Protein AF-A0A3D2MQN9-F1 (afdb_monomer)

Foldseek 3Di:
DVPPVVQLVVVVCVVDPPDPDDPPDDPVVVVPDAPVNVVVSQVSCCVVVVDHQDVVNDPNPD

Sequence (62 aa):
MEDSRTKIRAFIAKFFQNINLQDDEDIFALGFINSLFAMQLVLFVESEFALIVDNEDLDIDN

Mean predicted aligned error: 6.14 Å

Secondary structure (DSSP, 8-state):
--HHHHHHHHHHHHHSTT----TT--TTTTT---HHHHHHHHHHHHHHHT----GGG-----

Nearest PDB structures (foldseek):
  2n5h-assembly1_A  TM=7.667E-01  e=8.260E-02  Pseudomonas protegens Pf-5
  8jf2-assembly1_G  TM=7.057E-01  e=2.324E-01  Streptococcus thermophilus LMG 18311
  4h2t-assembly1_D  TM=7.223E-01  e=2.169E-01  Bradyrhizobium diazoefficiens USDA 110
  8esw-assembly1_AB  TM=6.986E-01  e=1.303E+00  Drosophila melanogaster

pLDDT: mean 79.63, std 9.54, range [52.53, 92.06]

Radius of gyration: 11.82 Å; Cα contacts (8 Å, |Δi|>4): 19; chains: 1; bounding box: 25×25×30 Å

Solvent-accessible surface area (backbone atoms only — not comparable to full-atom values): 4115 Å² total; per-residue (Å²): 129,72,59,63,62,52,53,52,51,57,53,52,48,72,77,40,83,90,64,85,82,56,98,85,60,60,61,59,80,67,68,81,47,50,77,69,52,52,53,52,51,49,55,47,50,24,67,75,69,75,48,82,83,52,74,91,77,52,84,77,80,128

Structure (mmCIF, N/CA/C/O backbone):
data_AF-A0A3D2MQN9-F1
#
_entry.id   AF-A0A3D2MQN9-F1
#
loop_
_atom_site.group_PDB
_atom_site.id
_atom_site.type_symbol
_atom_site.label_atom_id
_atom_site.label_alt_id
_atom_site.label_comp_id
_atom_site.label_asym_id
_atom_site.label_entity_id
_atom_site.label_seq_id
_atom_site.pdbx_PDB_ins_code
_atom_site.Cartn_x
_atom_site.Cartn_y
_atom_site.Cartn_z
_atom_site.occupancy
_atom_site.B_iso_or_equiv
_atom_site.auth_seq_id
_atom_site.auth_comp_id
_atom_site.auth_asym_id
_atom_site.auth_atom_id
_atom_site.pdbx_PDB_model_num
ATOM 1 N N . MET A 1 1 ? 6.344 -15.061 -6.997 1.00 52.53 1 MET A N 1
ATOM 2 C CA . MET A 1 1 ? 4.955 -14.614 -6.742 1.00 52.53 1 MET A CA 1
ATOM 3 C C . MET A 1 1 ? 4.670 -14.384 -5.250 1.00 52.53 1 MET A C 1
ATOM 5 O O . MET A 1 1 ? 3.740 -13.657 -4.948 1.00 52.53 1 MET A O 1
ATOM 9 N N . GLU A 1 2 ? 5.492 -14.892 -4.321 1.00 57.62 2 GLU A N 1
ATOM 10 C CA . GLU A 1 2 ? 5.361 -14.665 -2.860 1.00 57.62 2 GLU A CA 1
ATOM 11 C C . GLU A 1 2 ? 5.935 -13.312 -2.363 1.00 57.62 2 GLU A C 1
ATOM 13 O O . GLU A 1 2 ? 5.655 -12.856 -1.254 1.00 57.62 2 GLU A O 1
ATOM 18 N N . ASP A 1 3 ? 6.719 -12.640 -3.210 1.00 78.56 3 ASP A N 1
ATOM 19 C CA . ASP A 1 3 ? 7.514 -11.460 -2.848 1.00 78.56 3 ASP A CA 1
ATOM 20 C C . ASP A 1 3 ? 6.667 -10.181 -2.705 1.00 78.56 3 ASP A C 1
ATOM 22 O O . ASP A 1 3 ? 6.783 -9.449 -1.722 1.00 78.56 3 ASP A O 1
ATOM 26 N N . SER A 1 4 ? 5.742 -9.939 -3.643 1.00 83.38 4 SER A N 1
ATOM 27 C CA . SER A 1 4 ? 4.959 -8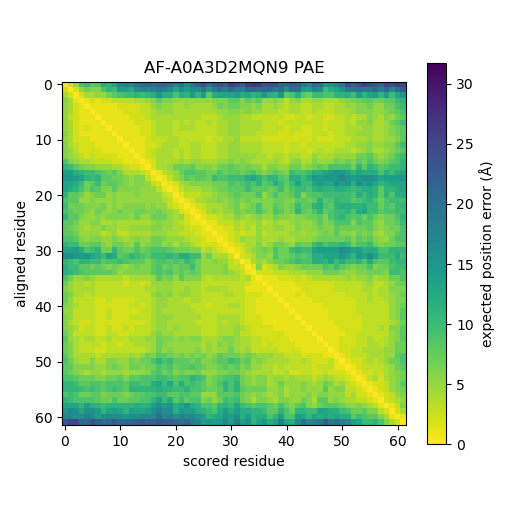.696 -3.684 1.00 83.38 4 SER A CA 1
ATOM 28 C C . SER A 1 4 ? 4.034 -8.542 -2.480 1.00 83.38 4 SER A C 1
ATOM 30 O O . SER A 1 4 ? 3.991 -7.489 -1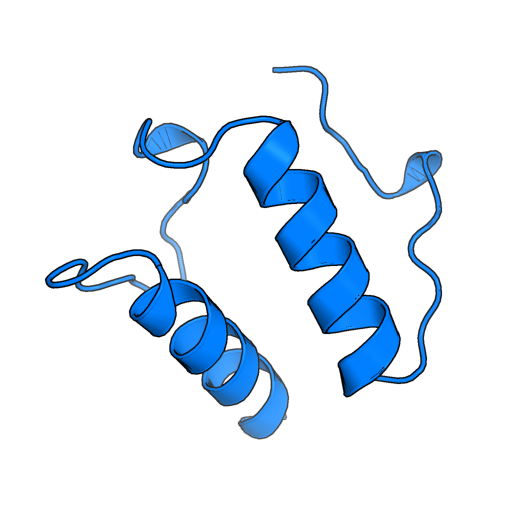.849 1.00 83.38 4 SER A O 1
ATOM 32 N N . ARG A 1 5 ? 3.334 -9.622 -2.115 1.00 82.62 5 ARG A N 1
ATOM 33 C CA . ARG A 1 5 ? 2.412 -9.657 -0.972 1.00 82.62 5 ARG A CA 1
ATOM 34 C C . ARG A 1 5 ? 3.149 -9.409 0.345 1.00 82.62 5 ARG A C 1
ATOM 36 O O . ARG A 1 5 ? 2.677 -8.648 1.184 1.00 82.62 5 ARG A O 1
ATOM 43 N N . THR A 1 6 ? 4.341 -9.988 0.492 1.00 86.38 6 THR A N 1
ATOM 44 C CA . THR A 1 6 ? 5.205 -9.782 1.662 1.00 86.38 6 THR A CA 1
ATOM 45 C C . THR A 1 6 ? 5.666 -8.328 1.769 1.00 86.38 6 THR A C 1
ATOM 47 O O . THR A 1 6 ? 5.578 -7.736 2.844 1.00 86.38 6 THR A O 1
ATOM 50 N N . LYS A 1 7 ? 6.092 -7.722 0.654 1.00 87.69 7 LYS A N 1
ATOM 51 C CA . LYS A 1 7 ? 6.512 -6.313 0.596 1.00 87.69 7 LYS A CA 1
ATOM 52 C C . LYS A 1 7 ? 5.379 -5.345 0.931 1.00 87.69 7 LYS A C 1
ATOM 54 O O . LYS A 1 7 ? 5.574 -4.444 1.743 1.00 87.69 7 LYS A O 1
ATOM 59 N N . ILE A 1 8 ? 4.190 -5.570 0.372 1.00 86.81 8 ILE A N 1
ATOM 60 C CA . ILE A 1 8 ? 2.999 -4.755 0.645 1.00 86.81 8 ILE A CA 1
ATOM 61 C C . ILE A 1 8 ? 2.584 -4.883 2.117 1.00 86.81 8 ILE A C 1
ATOM 63 O O . ILE A 1 8 ? 2.410 -3.867 2.787 1.00 86.81 8 ILE A O 1
ATOM 67 N N . ARG A 1 9 ? 2.526 -6.103 2.676 1.00 84.94 9 ARG A N 1
ATOM 68 C CA . ARG A 1 9 ? 2.243 -6.302 4.113 1.00 84.94 9 ARG A CA 1
ATOM 69 C C . ARG A 1 9 ? 3.275 -5.612 5.000 1.00 84.94 9 ARG A C 1
ATOM 71 O O . ARG A 1 9 ? 2.900 -4.968 5.973 1.00 84.94 9 ARG A O 1
ATOM 78 N N . ALA A 1 10 ? 4.561 -5.704 4.661 1.00 86.62 10 ALA A N 1
ATOM 79 C CA . ALA A 1 10 ? 5.625 -5.043 5.411 1.00 86.62 10 ALA A CA 1
ATOM 80 C C . ALA A 1 10 ? 5.515 -3.511 5.358 1.00 86.62 10 ALA A C 1
ATOM 82 O O . ALA A 1 10 ? 5.812 -2.851 6.351 1.00 86.62 10 ALA A O 1
ATOM 83 N N . PHE A 1 11 ? 5.087 -2.936 4.230 1.00 87.75 11 PHE A N 1
ATOM 84 C CA . PHE A 1 11 ? 4.795 -1.508 4.126 1.00 87.75 11 PHE A CA 1
ATOM 85 C C . PHE A 1 11 ? 3.621 -1.123 5.028 1.00 87.75 11 PHE A C 1
ATOM 87 O O . PHE A 1 11 ? 3.784 -0.262 5.886 1.00 87.75 11 PHE A O 1
ATOM 94 N N . ILE A 1 12 ? 2.485 -1.814 4.914 1.00 84.25 12 ILE A N 1
ATOM 95 C CA . ILE A 1 12 ? 1.275 -1.545 5.707 1.00 84.25 12 ILE A CA 1
ATOM 96 C C . ILE A 1 12 ? 1.559 -1.682 7.216 1.00 84.25 12 ILE A C 1
ATOM 98 O O . ILE A 1 12 ? 1.194 -0.805 7.999 1.00 84.25 12 ILE A O 1
ATOM 102 N N . ALA A 1 13 ? 2.303 -2.711 7.631 1.00 84.00 13 ALA A N 1
ATOM 103 C CA . ALA A 1 13 ? 2.679 -2.940 9.029 1.00 84.00 13 ALA A CA 1
ATOM 104 C C . ALA A 1 13 ? 3.556 -1.826 9.637 1.00 84.00 13 ALA A C 1
ATOM 106 O O . ALA A 1 13 ? 3.601 -1.683 10.859 1.00 84.00 13 ALA A O 1
ATOM 107 N N . LYS A 1 14 ? 4.246 -1.011 8.820 1.00 84.19 14 LYS A N 1
ATOM 108 C CA . LYS A 1 14 ? 4.979 0.172 9.317 1.00 84.19 14 LYS A CA 1
ATOM 109 C C . LYS A 1 14 ? 4.039 1.287 9.773 1.00 84.19 14 LYS A C 1
ATOM 111 O O . LYS A 1 14 ? 4.415 2.056 10.653 1.00 84.19 14 LYS A O 1
ATOM 116 N N . PHE A 1 15 ? 2.853 1.381 9.174 1.00 80.56 15 PHE A N 1
ATOM 117 C CA . PHE A 1 15 ? 1.859 2.404 9.500 1.00 80.56 15 PHE A CA 1
ATOM 118 C C . PHE A 1 15 ? 0.880 1.931 10.571 1.00 80.56 15 PHE A C 1
ATOM 120 O O . PHE A 1 15 ? 0.481 2.721 11.424 1.00 80.56 15 PHE A O 1
ATOM 127 N N . PHE A 1 16 ? 0.545 0.640 10.573 1.00 77.06 16 PHE A N 1
ATOM 128 C CA . PHE A 1 16 ? -0.384 0.059 11.533 1.00 77.06 16 PHE A CA 1
ATOM 129 C C . PHE A 1 16 ? 0.328 -0.911 12.470 1.00 77.06 16 PHE A C 1
ATOM 131 O O . PHE A 1 16 ? 0.563 -2.075 12.148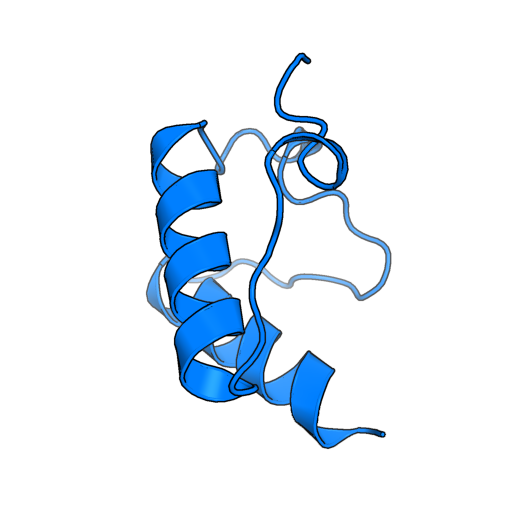 1.00 77.06 16 PHE A O 1
ATOM 138 N N . GLN A 1 17 ? 0.652 -0.433 13.669 1.00 69.00 17 GLN A N 1
ATOM 139 C CA . GLN A 1 17 ? 1.147 -1.298 14.734 1.00 69.00 17 GLN A CA 1
ATOM 140 C C . GLN A 1 17 ? -0.017 -2.150 15.268 1.00 69.00 17 GLN A C 1
ATOM 142 O O . GLN A 1 17 ? -1.049 -1.606 15.652 1.00 69.00 17 GLN A O 1
ATOM 147 N N . ASN A 1 18 ? 0.163 -3.475 15.316 1.00 65.81 18 ASN A N 1
ATOM 148 C CA . ASN A 1 18 ? -0.795 -4.480 15.819 1.00 65.81 18 ASN A CA 1
ATOM 149 C C . ASN A 1 18 ? -2.000 -4.842 14.927 1.00 65.81 18 ASN A C 1
ATOM 151 O O . ASN A 1 18 ? -2.944 -5.450 15.432 1.00 65.81 18 ASN A O 1
ATOM 155 N N . ILE A 1 19 ? -1.981 -4.554 13.622 1.00 69.19 19 ILE A N 1
ATOM 156 C CA . ILE A 1 19 ? -2.994 -5.113 12.709 1.00 69.19 19 ILE A CA 1
ATOM 157 C C . ILE A 1 19 ? -2.501 -6.450 12.153 1.00 69.19 19 ILE A C 1
ATOM 159 O O . ILE A 1 19 ? -1.452 -6.522 11.513 1.00 69.19 19 ILE A O 1
ATOM 163 N N . ASN A 1 20 ? -3.262 -7.519 12.396 1.00 70.25 20 ASN A N 1
ATOM 164 C CA . ASN A 1 20 ? -2.978 -8.840 11.841 1.00 70.25 20 ASN A CA 1
ATOM 165 C C . ASN A 1 20 ? -3.659 -9.008 10.477 1.00 70.25 20 ASN A C 1
ATOM 167 O O . ASN A 1 20 ? -4.584 -9.808 10.347 1.00 70.25 20 ASN A O 1
ATOM 171 N N . LEU A 1 21 ? -3.180 -8.237 9.495 1.00 74.31 21 LEU A N 1
ATOM 172 C CA . LEU A 1 21 ? -3.765 -8.152 8.158 1.00 74.31 21 LEU A CA 1
ATOM 173 C C . LEU A 1 21 ? -3.831 -9.540 7.504 1.00 74.31 21 LEU A C 1
ATOM 175 O O . LEU A 1 21 ? -2.774 -10.161 7.282 1.00 74.31 21 LEU A O 1
ATOM 179 N N . GLN A 1 22 ? -5.049 -10.011 7.236 1.00 77.44 22 GLN A N 1
ATOM 180 C CA . GLN A 1 22 ? -5.300 -11.226 6.461 1.00 77.44 22 GLN A CA 1
ATOM 181 C C . GLN A 1 22 ?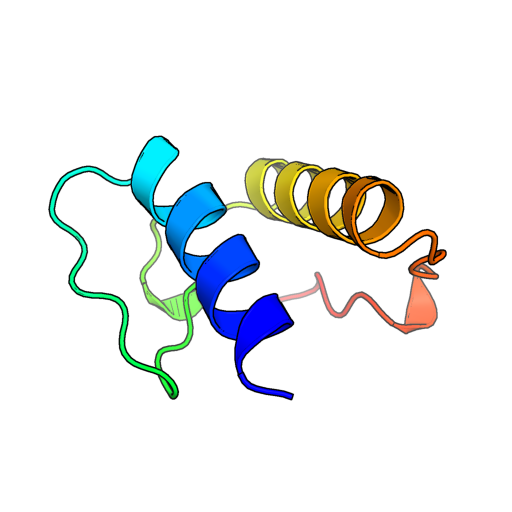 -5.200 -10.951 4.957 1.00 77.44 22 GLN A C 1
ATOM 183 O O . GLN A 1 22 ? -5.205 -9.810 4.499 1.00 77.44 22 GLN A O 1
ATOM 188 N N . ASP A 1 23 ? -5.062 -12.019 4.179 1.00 74.44 23 ASP A N 1
ATOM 189 C CA . ASP A 1 23 ? -4.858 -11.943 2.732 1.00 74.44 23 ASP A CA 1
ATOM 190 C C . ASP A 1 23 ? -6.096 -11.502 1.943 1.00 74.44 23 ASP A C 1
ATOM 192 O O . ASP A 1 23 ? -5.960 -11.074 0.794 1.00 74.44 23 ASP A O 1
ATOM 196 N N . ASP A 1 24 ? -7.261 -11.639 2.565 1.00 79.44 24 ASP A N 1
ATOM 197 C CA . ASP A 1 24 ? -8.612 -11.364 2.088 1.00 79.44 24 ASP A CA 1
ATOM 198 C C . ASP A 1 24 ? -9.287 -10.213 2.858 1.00 79.44 24 ASP A C 1
ATOM 200 O O . ASP A 1 24 ? -10.471 -9.945 2.658 1.00 79.44 24 ASP A O 1
ATOM 204 N N . GLU A 1 25 ? -8.547 -9.519 3.729 1.00 80.06 25 GLU A N 1
ATOM 205 C CA . GLU A 1 25 ? -9.069 -8.364 4.456 1.00 80.06 25 GLU A CA 1
ATOM 206 C C . GLU A 1 25 ? -9.141 -7.117 3.571 1.00 80.06 25 GLU A C 1
ATOM 208 O O . GLU A 1 25 ? -8.164 -6.710 2.938 1.00 80.06 25 GLU A O 1
ATOM 213 N N . ASP A 1 26 ? -10.297 -6.458 3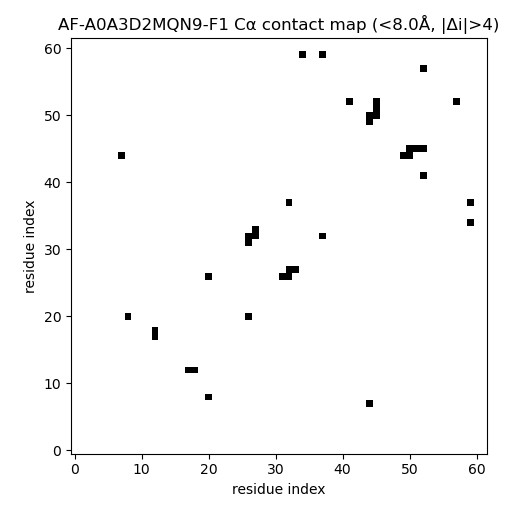.607 1.00 79.00 26 ASP A N 1
ATOM 214 C CA . ASP A 1 26 ? -10.477 -5.138 3.020 1.00 79.00 26 ASP A CA 1
ATOM 215 C C . ASP A 1 26 ? -9.951 -4.064 3.978 1.00 79.00 26 ASP A C 1
ATOM 217 O O . ASP A 1 26 ? -10.607 -3.655 4.938 1.00 79.00 26 ASP A O 1
ATOM 221 N N . ILE A 1 27 ? -8.742 -3.590 3.694 1.00 77.56 27 ILE A N 1
ATOM 222 C CA . ILE A 1 27 ? -8.061 -2.576 4.496 1.00 77.56 27 ILE A CA 1
ATOM 223 C C . ILE A 1 27 ? -8.796 -1.229 4.520 1.00 77.56 27 ILE A C 1
ATOM 225 O O . ILE A 1 27 ? -8.673 -0.495 5.502 1.00 77.56 27 ILE A O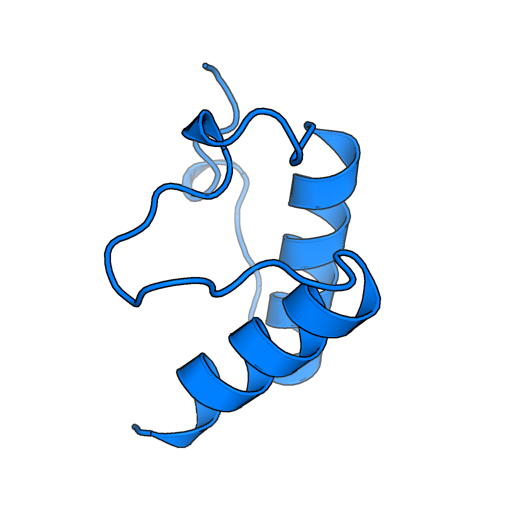 1
ATOM 229 N N . PHE A 1 28 ? -9.575 -0.908 3.482 1.00 76.62 28 PHE A N 1
ATOM 230 C CA . PHE A 1 28 ? -10.382 0.310 3.428 1.00 76.62 28 PHE A CA 1
ATOM 231 C C . PHE A 1 28 ? -11.595 0.187 4.350 1.00 76.62 28 PHE A C 1
ATOM 233 O O . PHE A 1 28 ? -11.863 1.095 5.141 1.00 76.62 28 PHE A O 1
ATOM 240 N N . ALA A 1 29 ? -12.248 -0.978 4.351 1.00 76.12 29 ALA A N 1
ATOM 241 C CA . ALA A 1 29 ? -13.362 -1.275 5.251 1.00 76.12 29 ALA A CA 1
ATOM 242 C C . ALA A 1 29 ? -12.958 -1.320 6.735 1.00 76.12 29 ALA A C 1
ATOM 244 O O . ALA A 1 29 ? -13.791 -1.066 7.607 1.00 76.12 29 ALA A O 1
ATOM 245 N N . LEU A 1 30 ? -11.683 -1.584 7.048 1.00 73.88 30 LEU A N 1
ATOM 246 C CA . LEU A 1 30 ? -11.181 -1.527 8.427 1.00 73.88 30 LEU A CA 1
ATOM 247 C C . LEU A 1 30 ? -11.208 -0.105 9.025 1.00 73.88 30 LEU A C 1
ATOM 249 O O . LEU A 1 30 ? -10.999 0.055 10.227 1.00 73.88 30 LEU A O 1
ATOM 253 N N . GLY A 1 31 ? -11.452 0.937 8.221 1.00 69.06 31 GLY A N 1
ATOM 254 C CA . GLY A 1 31 ? -11.612 2.319 8.690 1.00 69.06 31 GLY A CA 1
ATOM 255 C C . GLY A 1 31 ? -10.313 2.993 9.147 1.00 69.06 31 GLY A C 1
ATOM 256 O O . GLY A 1 31 ? -10.333 4.139 9.596 1.00 69.06 31 GLY A O 1
ATOM 257 N N . PHE A 1 32 ? -9.175 2.303 9.027 1.00 67.06 32 PHE A N 1
ATOM 258 C CA . PHE A 1 32 ? -7.848 2.845 9.329 1.00 67.06 32 PHE A CA 1
ATOM 259 C C . PHE A 1 32 ? -7.189 3.521 8.119 1.00 67.06 32 PHE A C 1
ATOM 261 O O . PHE A 1 32 ? -6.253 4.307 8.278 1.00 67.06 32 PHE A O 1
ATOM 268 N N . ILE A 1 33 ? -7.671 3.216 6.914 1.00 73.06 33 ILE A N 1
ATOM 269 C CA . ILE 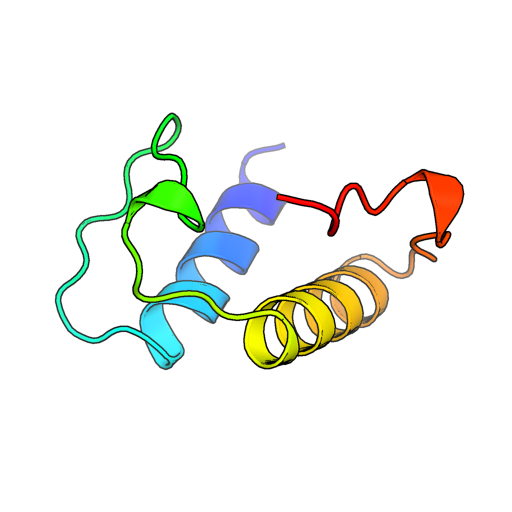A 1 33 ? -7.138 3.698 5.642 1.00 73.06 33 ILE A CA 1
ATOM 270 C C . ILE A 1 33 ? -8.048 4.816 5.131 1.00 73.06 33 ILE A C 1
ATOM 272 O O . ILE A 1 33 ? -9.251 4.635 4.985 1.00 73.06 33 ILE A O 1
ATOM 276 N N . ASN A 1 34 ? -7.468 5.978 4.847 1.00 77.25 34 ASN A N 1
ATOM 277 C CA . ASN A 1 34 ? -8.154 7.097 4.203 1.00 77.25 34 ASN A CA 1
ATOM 278 C C . ASN A 1 34 ? -7.571 7.346 2.801 1.00 77.25 34 ASN A C 1
ATOM 280 O O . ASN A 1 34 ? -6.563 6.744 2.422 1.00 77.25 34 ASN A O 1
ATOM 284 N N . SER A 1 35 ? -8.158 8.277 2.045 1.00 78.50 35 SER A N 1
ATOM 285 C CA . SER A 1 35 ? -7.696 8.620 0.690 1.00 78.50 35 SER A CA 1
ATOM 286 C C . SER A 1 35 ? -6.226 9.066 0.643 1.00 78.50 35 SER A C 1
ATOM 288 O O . SER A 1 35 ? -5.551 8.856 -0.359 1.00 78.50 35 SER A O 1
ATOM 290 N N . LEU A 1 36 ? -5.686 9.637 1.730 1.00 83.44 36 LEU A N 1
ATOM 291 C CA . LEU A 1 36 ? -4.268 10.008 1.805 1.00 83.44 36 LEU A CA 1
ATOM 292 C C . LEU A 1 36 ? -3.366 8.771 1.897 1.00 83.44 36 LEU A C 1
ATOM 294 O O . LEU A 1 36 ? -2.340 8.711 1.222 1.00 83.44 36 LEU A O 1
ATOM 298 N N . PHE A 1 37 ? -3.747 7.782 2.705 1.00 85.38 37 PHE A N 1
ATOM 299 C CA . PHE A 1 37 ? -3.008 6.527 2.780 1.00 85.38 37 PHE A CA 1
ATOM 300 C C . PHE A 1 37 ? -3.073 5.763 1.455 1.00 85.38 37 PHE A C 1
ATOM 302 O O . PHE A 1 37 ? -2.062 5.211 1.030 1.00 85.38 37 PHE A O 1
ATOM 309 N N . ALA A 1 38 ? -4.224 5.772 0.774 1.00 83.62 38 ALA A N 1
ATOM 310 C CA . ALA A 1 38 ? -4.371 5.159 -0.546 1.00 83.62 38 ALA A CA 1
ATOM 311 C C . ALA A 1 38 ? -3.296 5.677 -1.518 1.00 83.62 38 ALA A C 1
ATOM 313 O O . ALA A 1 38 ? -2.554 4.889 -2.096 1.00 83.62 38 ALA A O 1
ATOM 314 N N . MET A 1 39 ? -3.108 7.000 -1.588 1.00 87.50 39 MET A N 1
ATOM 315 C CA . MET A 1 39 ? -2.054 7.607 -2.409 1.00 87.50 39 MET A CA 1
ATOM 316 C C . MET A 1 39 ? -0.637 7.215 -1.967 1.00 87.50 39 MET A C 1
ATOM 318 O O . MET A 1 39 ? 0.238 7.020 -2.806 1.00 87.50 39 MET A O 1
ATOM 322 N N . GLN A 1 40 ? -0.385 7.065 -0.663 1.00 88.44 40 GLN A N 1
ATOM 323 C CA . GLN A 1 40 ? 0.912 6.582 -0.170 1.00 88.44 40 GLN A CA 1
ATOM 324 C C . GLN A 1 40 ? 1.185 5.133 -0.583 1.00 88.44 40 GLN A C 1
ATOM 326 O O . GLN A 1 40 ? 2.322 4.796 -0.916 1.00 88.44 40 GLN A O 1
ATOM 331 N N . LEU A 1 41 ? 0.154 4.287 -0.568 1.00 87.88 41 LEU A N 1
ATOM 332 C CA . LEU A 1 41 ? 0.245 2.902 -1.012 1.00 87.88 41 LEU A CA 1
ATOM 333 C C . LEU A 1 41 ? 0.496 2.822 -2.521 1.00 87.88 41 LEU A C 1
ATOM 335 O O . LEU A 1 41 ? 1.358 2.053 -2.938 1.00 87.88 41 LEU A O 1
ATOM 339 N N . VAL A 1 42 ? -0.182 3.653 -3.317 1.00 89.06 42 VAL A N 1
ATOM 340 C CA . VAL A 1 42 ? 0.050 3.766 -4.765 1.00 89.06 42 VAL A CA 1
ATOM 341 C C . VAL A 1 42 ? 1.505 4.116 -5.052 1.00 89.06 42 VAL A C 1
ATOM 343 O O . VAL A 1 42 ? 2.193 3.343 -5.710 1.00 89.06 42 VAL A O 1
ATOM 346 N N . LEU A 1 43 ? 2.018 5.200 -4.461 1.00 89.94 43 LEU A N 1
ATOM 347 C CA . LEU A 1 43 ? 3.410 5.624 -4.652 1.00 89.94 43 LEU A CA 1
ATOM 348 C C . LEU A 1 43 ? 4.419 4.540 -4.247 1.00 89.94 43 LEU A C 1
ATOM 350 O O . LEU A 1 43 ? 5.460 4.376 -4.887 1.00 89.94 43 LEU A O 1
ATOM 354 N N . PHE A 1 44 ? 4.125 3.793 -3.179 1.00 91.19 44 PHE A N 1
ATOM 355 C CA . PHE A 1 44 ? 4.954 2.666 -2.764 1.00 91.19 44 PHE A CA 1
ATOM 356 C C . PHE A 1 44 ? 4.967 1.557 -3.817 1.00 91.19 44 PHE A C 1
ATOM 358 O O . PHE A 1 44 ? 6.041 1.084 -4.176 1.00 91.19 44 PHE A O 1
ATOM 365 N N . VAL A 1 45 ? 3.801 1.148 -4.319 1.00 90.62 45 VAL A N 1
ATOM 366 C CA . VAL A 1 45 ? 3.688 0.080 -5.319 1.00 90.62 45 VAL A CA 1
ATOM 367 C C . VAL A 1 45 ? 4.340 0.505 -6.639 1.00 90.62 45 VAL A C 1
ATOM 369 O O . VAL A 1 45 ? 5.119 -0.262 -7.202 1.00 90.62 45 VAL A O 1
ATOM 372 N N . GLU A 1 46 ? 4.107 1.734 -7.095 1.00 92.06 46 GLU A N 1
ATOM 373 C CA . GLU A 1 46 ? 4.751 2.283 -8.292 1.00 92.06 46 GLU A CA 1
ATOM 374 C C . GLU A 1 46 ? 6.279 2.258 -8.178 1.00 92.06 46 GLU A C 1
ATOM 376 O O . GLU A 1 46 ? 6.969 1.760 -9.070 1.00 92.06 46 GLU A O 1
ATOM 381 N N . SER A 1 47 ? 6.821 2.722 -7.046 1.00 91.75 47 SER A N 1
ATOM 382 C CA . SER A 1 47 ? 8.266 2.739 -6.812 1.00 91.75 47 SER A CA 1
ATOM 383 C C . SER A 1 47 ? 8.866 1.343 -6.619 1.00 91.75 47 SER A C 1
ATOM 385 O O . SER A 1 47 ? 9.982 1.102 -7.073 1.00 91.75 47 SER A O 1
ATOM 387 N N . GLU A 1 48 ? 8.189 0.446 -5.902 1.00 92.06 48 GLU A N 1
ATOM 388 C CA . GLU A 1 48 ? 8.731 -0.866 -5.524 1.00 92.06 48 GLU A CA 1
ATOM 389 C C . GLU A 1 48 ? 8.680 -1.859 -6.690 1.00 92.06 48 GLU A C 1
ATOM 391 O O . GLU A 1 48 ? 9.569 -2.700 -6.838 1.00 92.06 48 GLU A O 1
ATOM 396 N N . PHE A 1 49 ? 7.647 -1.761 -7.528 1.00 90.00 49 PHE A N 1
ATOM 397 C CA . PHE A 1 49 ? 7.430 -2.667 -8.655 1.00 90.00 49 PHE A CA 1
ATOM 398 C C . PHE A 1 49 ? 7.724 -2.027 -10.015 1.00 90.00 49 PHE A C 1
ATOM 400 O O . PHE A 1 49 ? 7.577 -2.704 -11.031 1.00 90.00 49 PHE A O 1
ATOM 407 N N . ALA A 1 50 ? 8.181 -0.767 -10.038 1.00 89.94 50 ALA A N 1
ATOM 408 C CA . ALA A 1 50 ? 8.466 -0.001 -11.252 1.00 89.94 50 ALA A CA 1
ATOM 409 C C . ALA A 1 50 ? 7.280 -0.010 -12.235 1.00 89.94 50 ALA A C 1
ATOM 411 O O . ALA A 1 50 ? 7.448 -0.234 -13.436 1.00 89.94 50 ALA A O 1
ATOM 412 N N . LEU A 1 51 ? 6.080 0.199 -11.694 1.00 89.88 51 LEU A N 1
ATOM 413 C CA . LEU A 1 51 ? 4.825 0.257 -12.439 1.00 89.88 51 LEU A CA 1
ATOM 414 C C . LEU A 1 51 ? 4.188 1.639 -12.297 1.00 89.88 51 LEU A C 1
ATOM 416 O O . LEU A 1 51 ? 4.604 2.430 -11.457 1.00 89.88 51 LEU A O 1
ATOM 420 N N . ILE A 1 52 ? 3.201 1.920 -13.138 1.00 87.50 5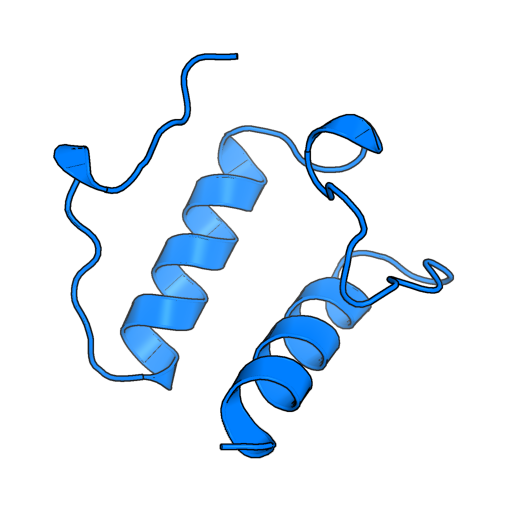2 ILE A N 1
ATOM 421 C CA . ILE A 1 52 ? 2.386 3.132 -13.067 1.00 87.50 52 ILE A CA 1
ATOM 422 C C . ILE A 1 52 ? 0.967 2.666 -12.780 1.00 87.50 52 ILE A C 1
ATOM 424 O O . ILE A 1 52 ? 0.503 1.725 -13.427 1.00 87.50 52 ILE A O 1
ATOM 428 N N . VAL A 1 53 ? 0.323 3.276 -11.791 1.00 87.12 53 VAL A N 1
ATOM 429 C CA . VAL A 1 53 ? -1.085 3.028 -11.486 1.00 87.12 53 VAL A CA 1
ATOM 430 C C . VAL A 1 53 ? -1.884 4.189 -12.059 1.00 87.12 53 VAL A C 1
ATOM 432 O O . VAL A 1 53 ? -1.711 5.334 -11.636 1.00 87.12 53 VAL A O 1
ATOM 435 N N . ASP A 1 54 ? -2.740 3.913 -13.039 1.00 83.44 54 ASP A N 1
ATOM 436 C CA . ASP A 1 54 ? -3.573 4.949 -13.636 1.00 83.44 54 ASP A CA 1
ATOM 437 C C . ASP A 1 54 ? -4.771 5.283 -12.737 1.00 83.44 54 ASP A C 1
ATOM 439 O O . ASP A 1 54 ? -5.195 4.488 -11.898 1.00 83.44 54 ASP A O 1
ATOM 443 N N . ASN A 1 55 ? -5.354 6.473 -12.914 1.00 78.44 55 ASN A N 1
ATOM 444 C CA . ASN A 1 55 ? -6.545 6.855 -12.139 1.00 78.44 55 ASN A CA 1
ATOM 445 C C . ASN A 1 55 ? -7.738 5.931 -12.420 1.00 78.44 55 ASN A C 1
ATOM 447 O O . ASN A 1 55 ? -8.589 5.767 -11.557 1.00 78.44 55 ASN A O 1
ATOM 451 N N . GLU A 1 56 ? -7.798 5.324 -13.606 1.00 81.06 56 GLU A N 1
ATOM 452 C CA . GLU A 1 56 ? -8.841 4.358 -13.968 1.00 81.06 56 GLU A CA 1
ATOM 453 C C . GLU A 1 56 ? -8.689 3.018 -13.225 1.00 81.06 56 GLU A C 1
ATOM 455 O O . GLU A 1 56 ? -9.673 2.302 -13.061 1.00 81.06 56 GLU A O 1
ATOM 460 N N . ASP A 1 57 ? -7.483 2.698 -12.738 1.00 79.50 57 ASP A N 1
ATOM 461 C CA . ASP A 1 57 ? -7.215 1.514 -11.909 1.00 79.50 57 ASP A CA 1
ATOM 462 C C . ASP A 1 57 ? -7.513 1.766 -10.419 1.00 79.50 57 ASP A C 1
ATOM 464 O O . ASP A 1 57 ? -7.512 0.841 -9.602 1.00 79.50 57 ASP A O 1
ATOM 468 N N . LEU A 1 58 ? -7.738 3.030 -10.053 1.00 77.38 58 LEU A N 1
ATOM 469 C CA . LEU A 1 58 ? -7.938 3.491 -8.690 1.00 77.38 58 LEU A CA 1
ATOM 470 C C . LEU A 1 58 ? -9.420 3.758 -8.425 1.00 77.38 58 LEU A C 1
ATOM 472 O O . LEU A 1 58 ? -9.902 4.880 -8.562 1.00 77.38 58 LEU A O 1
ATOM 476 N N . ASP A 1 59 ? -10.126 2.734 -7.953 1.00 69.75 59 ASP A N 1
ATOM 477 C CA . ASP A 1 59 ? -11.479 2.886 -7.405 1.00 69.75 59 ASP A CA 1
ATOM 478 C C . ASP A 1 59 ? -11.392 3.500 -5.990 1.00 69.75 59 ASP A C 1
ATOM 480 O O . ASP A 1 59 ? -11.399 2.809 -4.972 1.00 69.75 59 AS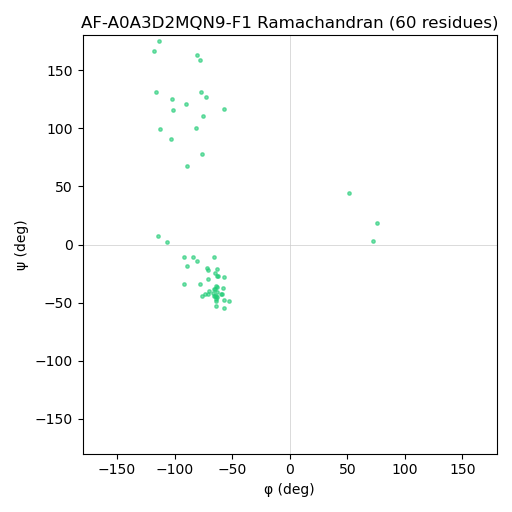P A O 1
ATOM 484 N N . ILE A 1 60 ? -11.175 4.821 -5.923 1.00 65.69 60 ILE A N 1
ATOM 485 C CA . ILE A 1 60 ? -11.060 5.590 -4.661 1.00 65.69 60 ILE A CA 1
ATOM 486 C C . ILE A 1 60 ? -12.427 6.154 -4.227 1.00 65.69 60 ILE A C 1
ATOM 488 O O . ILE A 1 60 ? -12.570 6.652 -3.106 1.00 65.69 60 ILE A O 1
ATOM 492 N N . ASP A 1 61 ? -13.438 6.081 -5.092 1.00 57.41 61 ASP A N 1
ATOM 493 C CA . ASP A 1 61 ? -14.816 6.422 -4.744 1.00 57.41 61 ASP A CA 1
ATOM 494 C C . ASP A 1 61 ? -15.416 5.283 -3.893 1.00 57.41 61 ASP A C 1
ATOM 496 O O . ASP A 1 61 ? -15.602 4.167 -4.370 1.00 57.41 61 ASP A O 1
ATOM 500 N N . ASN A 1 62 ? -15.656 5.567 -2.605 1.00 53.84 62 ASN A N 1
ATOM 501 C CA . ASN A 1 62 ? -16.358 4.679 -1.658 1.00 53.84 62 ASN A CA 1
ATOM 502 C C . ASN A 1 62 ? -17.848 4.537 -1.993 1.00 53.84 62 ASN A C 1
ATOM 504 O O . ASN A 1 62 ? -18.489 5.590 -2.226 1.00 53.84 62 ASN A O 1
#